Protein AF-A0A2S9GRV9-F1 (afdb_monomer_lite)

Sequence (67 aa):
ITGCSTGIGREIARAALEAGHHVAATARRKDAVSDFVDEFGDRALALSLDVTDRDQIAAAVAATESA

pLDDT: mean 97.85, std 1.55, range [87.12, 98.75]

Radius of gyration: 10.87 Å; chains: 1; bounding box: 22×20×30 Å

Secondary structure (DSSP, 8-state):
----SSHHHHHHHHHHHHTT--EEEEESSGGGTTHHHHHHGGGEEEEE--TT-HHHHHHHHHHHHT-

Structure (mmCIF, N/CA/C/O backbone):
data_AF-A0A2S9GRV9-F1
#
_entry.id   AF-A0A2S9GRV9-F1
#
loop_
_atom_site.group_PDB
_atom_site.id
_atom_site.type_symbol
_atom_site.label_atom_id
_atom_site.label_alt_id
_atom_site.label_comp_id
_atom_site.label_asym_id
_atom_site.label_entity_id
_atom_site.label_seq_id
_atom_site.pdbx_PDB_ins_code
_atom_site.Cartn_x
_atom_site.Cartn_y
_atom_site.Cartn_z
_atom_site.occupancy
_atom_site.B_iso_or_equiv
_atom_site.auth_seq_id
_atom_site.auth_comp_id
_atom_site.auth_asym_id
_atom_site.auth_atom_id
_atom_site.pdbx_PDB_model_num
ATOM 1 N N . ILE A 1 1 ? 2.338 4.666 0.035 1.00 98.12 1 ILE A N 1
ATOM 2 C CA . ILE A 1 1 ? 3.698 4.184 0.368 1.00 98.12 1 ILE A CA 1
ATOM 3 C C . ILE A 1 1 ? 4.031 3.028 -0.563 1.00 98.12 1 ILE A C 1
ATOM 5 O O . ILE A 1 1 ? 3.234 2.102 -0.679 1.00 98.12 1 ILE A O 1
ATOM 9 N N . THR A 1 2 ? 5.169 3.093 -1.256 1.00 97.81 2 THR A N 1
ATOM 10 C CA . THR A 1 2 ? 5.624 2.019 -2.151 1.00 97.81 2 THR A CA 1
ATOM 11 C C . THR A 1 2 ? 6.538 1.036 -1.422 1.00 97.81 2 THR A C 1
ATOM 13 O O . THR A 1 2 ? 7.203 1.404 -0.457 1.00 97.81 2 THR A O 1
ATOM 16 N N . GLY A 1 3 ? 6.557 -0.229 -1.854 1.00 96.94 3 GLY A N 1
ATOM 17 C CA . GLY A 1 3 ? 7.436 -1.248 -1.265 1.00 96.94 3 GLY A CA 1
ATOM 18 C C . GLY A 1 3 ? 7.008 -1.712 0.132 1.00 96.94 3 GLY A C 1
ATOM 19 O O . GLY A 1 3 ? 7.844 -1.873 1.014 1.00 96.94 3 GLY A O 1
ATOM 20 N N . CYS A 1 4 ? 5.712 -1.940 0.340 1.00 98.06 4 CYS A N 1
ATOM 21 C CA . CYS A 1 4 ? 5.133 -2.312 1.635 1.00 98.06 4 CYS A CA 1
ATOM 22 C C . CYS A 1 4 ? 5.074 -3.827 1.899 1.00 98.06 4 CYS A C 1
ATOM 24 O O . CYS A 1 4 ? 4.498 -4.240 2.900 1.00 98.06 4 CYS A O 1
ATOM 26 N N . SER A 1 5 ? 5.652 -4.673 1.036 1.00 95.56 5 SER A N 1
ATOM 27 C CA . SER A 1 5 ? 5.585 -6.131 1.230 1.00 95.56 5 SER A CA 1
ATOM 28 C C . SER A 1 5 ? 6.282 -6.588 2.512 1.00 95.56 5 SER A C 1
ATOM 30 O O . SER A 1 5 ? 5.813 -7.511 3.165 1.00 95.56 5 SER A O 1
ATOM 32 N N . THR A 1 6 ? 7.413 -5.967 2.863 1.00 95.81 6 THR A N 1
ATOM 33 C CA . THR A 1 6 ? 8.235 -6.290 4.040 1.00 95.81 6 THR A CA 1
ATOM 34 C C . THR A 1 6 ? 9.092 -5.082 4.444 1.00 95.81 6 THR A C 1
ATOM 36 O O . THR A 1 6 ? 9.243 -4.134 3.672 1.00 95.81 6 THR A O 1
ATOM 39 N N . GLY A 1 7 ? 9.721 -5.134 5.622 1.00 96.31 7 GLY A N 1
ATOM 40 C CA . GLY A 1 7 ? 10.760 -4.181 6.026 1.00 96.31 7 GLY A CA 1
ATOM 41 C C . GLY A 1 7 ? 10.247 -2.757 6.258 1.00 96.31 7 GLY A C 1
ATOM 42 O O . GLY A 1 7 ? 9.105 -2.557 6.657 1.00 96.31 7 GLY A O 1
ATOM 43 N N . ILE A 1 8 ? 11.104 -1.764 5.999 1.00 98.00 8 ILE A N 1
ATOM 44 C CA . ILE A 1 8 ? 10.873 -0.356 6.369 1.00 98.00 8 ILE A CA 1
ATOM 45 C C . ILE A 1 8 ? 9.554 0.190 5.804 1.00 98.00 8 ILE A C 1
ATOM 47 O O . ILE A 1 8 ? 8.800 0.823 6.534 1.00 98.00 8 ILE A O 1
ATOM 51 N N . GLY A 1 9 ? 9.241 -0.071 4.530 1.00 97.81 9 GLY A N 1
ATOM 52 C CA . GLY A 1 9 ? 8.001 0.424 3.918 1.00 97.81 9 GLY A CA 1
ATOM 53 C C . GLY A 1 9 ? 6.744 -0.105 4.614 1.00 97.81 9 GLY A C 1
ATOM 54 O O . GLY A 1 9 ? 5.790 0.646 4.813 1.00 97.81 9 GLY A O 1
ATOM 55 N N . ARG A 1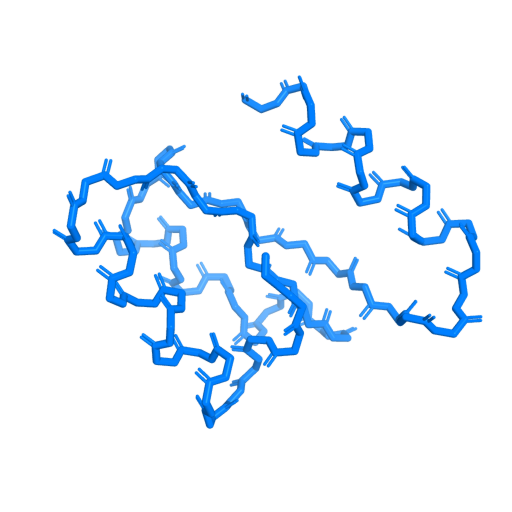 10 ? 6.771 -1.374 5.044 1.00 98.31 10 ARG A N 1
ATOM 56 C CA . ARG A 1 10 ? 5.672 -2.018 5.774 1.00 98.31 10 ARG A CA 1
ATOM 57 C C . ARG A 1 10 ? 5.482 -1.409 7.162 1.00 98.31 10 ARG A C 1
ATOM 59 O O . ARG A 1 10 ? 4.357 -1.083 7.521 1.00 98.31 10 ARG A O 1
ATOM 66 N N . GLU A 1 11 ? 6.570 -1.196 7.899 1.00 98.50 11 GLU A N 1
ATOM 67 C CA . GLU A 1 11 ? 6.507 -0.596 9.239 1.00 98.50 11 GLU A CA 1
ATOM 68 C C . GLU A 1 11 ? 6.055 0.868 9.196 1.00 98.50 11 GLU A C 1
ATOM 70 O O . GLU A 1 11 ? 5.268 1.294 10.035 1.00 98.50 11 GLU A O 1
ATOM 75 N N . ILE A 1 12 ? 6.465 1.635 8.178 1.00 98.69 12 ILE A N 1
ATOM 76 C CA . ILE A 1 12 ? 5.966 3.005 7.983 1.00 98.69 12 ILE A CA 1
ATOM 77 C C . ILE A 1 12 ? 4.462 2.991 7.677 1.00 98.69 12 ILE A C 1
ATOM 79 O O . ILE A 1 12 ? 3.723 3.806 8.228 1.00 98.69 12 ILE A O 1
ATOM 83 N N . ALA A 1 13 ? 3.994 2.076 6.820 1.00 98.62 13 ALA A N 1
ATOM 84 C CA . ALA A 1 13 ? 2.570 1.952 6.512 1.00 98.62 13 ALA A CA 1
ATOM 85 C C . ALA A 1 13 ? 1.747 1.587 7.752 1.00 98.62 13 ALA A C 1
ATOM 87 O O . ALA A 1 13 ? 0.741 2.241 8.021 1.00 98.62 13 ALA A O 1
ATOM 88 N N . ARG A 1 14 ? 2.219 0.615 8.541 1.00 98.56 14 ARG A N 1
ATOM 89 C CA . ARG A 1 14 ? 1.609 0.228 9.817 1.00 98.56 14 ARG A CA 1
ATOM 90 C C . ARG A 1 14 ? 1.545 1.404 10.788 1.00 98.56 14 ARG A C 1
ATOM 92 O O . ARG A 1 14 ? 0.460 1.736 11.247 1.00 98.56 14 ARG A O 1
ATOM 99 N N . ALA A 1 15 ? 2.664 2.086 11.025 1.00 98.75 15 ALA A N 1
ATOM 100 C CA . ALA A 1 15 ? 2.716 3.217 11.949 1.00 98.75 15 ALA A CA 1
ATOM 101 C C . ALA A 1 15 ? 1.771 4.359 11.532 1.00 98.75 15 ALA A C 1
ATOM 103 O O . ALA A 1 15 ? 1.094 4.947 12.372 1.00 98.75 15 ALA A O 1
ATOM 104 N N . ALA A 1 16 ? 1.681 4.664 10.234 1.00 98.75 16 ALA A N 1
ATOM 105 C CA . ALA A 1 16 ? 0.761 5.683 9.733 1.00 98.75 16 ALA A CA 1
ATOM 106 C C . ALA A 1 16 ? -0.717 5.279 9.908 1.00 98.75 16 ALA A C 1
ATOM 108 O O . ALA A 1 16 ? -1.537 6.115 10.295 1.00 98.75 16 ALA A O 1
ATOM 109 N N . LEU A 1 17 ? -1.055 4.007 9.672 1.00 98.69 17 LEU A N 1
ATOM 110 C CA . LEU A 1 17 ? -2.402 3.469 9.890 1.00 98.69 17 LEU A CA 1
ATOM 111 C C . LEU A 1 17 ? -2.777 3.452 11.381 1.00 98.69 17 LEU A C 1
ATOM 113 O O . LEU A 1 17 ? -3.877 3.872 11.750 1.00 98.69 17 LEU A O 1
ATOM 117 N N . GLU A 1 18 ? -1.860 3.040 12.255 1.00 98.50 18 GLU A N 1
ATOM 118 C CA . GLU A 1 18 ? -2.028 3.088 13.714 1.00 98.50 18 GLU A CA 1
ATOM 119 C C . GLU A 1 18 ? -2.222 4.526 14.217 1.00 98.50 18 GLU A C 1
ATOM 121 O O . GLU A 1 18 ? -3.027 4.764 15.116 1.00 98.50 18 GLU A O 1
ATOM 126 N N . ALA A 1 19 ? -1.570 5.503 13.580 1.00 98.62 19 ALA A N 1
ATOM 127 C CA . ALA A 1 19 ? -1.715 6.924 13.889 1.00 98.62 19 ALA A CA 1
ATOM 128 C C . ALA A 1 19 ? -3.028 7.561 13.389 1.00 98.62 19 ALA A C 1
ATOM 130 O O . ALA A 1 19 ? -3.264 8.741 13.642 1.00 98.62 19 ALA A O 1
ATOM 131 N N . GLY A 1 20 ? -3.893 6.819 12.690 1.00 98.19 20 GLY A N 1
ATOM 132 C CA . GLY A 1 20 ? -5.181 7.344 12.225 1.00 98.19 20 GLY A CA 1
ATOM 133 C C . GLY A 1 20 ? -5.234 7.722 10.745 1.00 98.19 20 GLY A C 1
ATOM 134 O O . GLY A 1 20 ? -6.311 8.054 10.258 1.00 98.19 20 GLY A O 1
ATOM 135 N N . HIS A 1 21 ? -4.119 7.670 10.014 1.00 98.62 21 HIS A N 1
ATOM 136 C CA . HIS A 1 21 ? -4.069 8.137 8.628 1.00 98.62 21 HIS A CA 1
ATOM 137 C C . HIS A 1 21 ? -4.673 7.140 7.636 1.00 98.62 21 HIS A C 1
ATOM 139 O O . HIS A 1 21 ? -4.769 5.945 7.915 1.00 98.62 21 HIS A O 1
ATOM 145 N N . HIS A 1 22 ? -5.042 7.647 6.457 1.00 98.44 22 HIS A N 1
ATOM 146 C CA . HIS A 1 22 ? -5.358 6.820 5.296 1.00 98.44 22 HIS A CA 1
ATOM 147 C C . HIS A 1 22 ? -4.069 6.507 4.533 1.00 98.44 22 HIS A C 1
ATOM 149 O O . HIS A 1 22 ? -3.253 7.401 4.288 1.00 98.44 22 HIS A O 1
ATOM 155 N N . VAL A 1 23 ? -3.869 5.246 4.160 1.00 98.62 23 VAL A N 1
ATOM 156 C CA . VAL A 1 23 ? -2.629 4.776 3.541 1.00 98.62 23 VAL A CA 1
ATOM 157 C C . VAL A 1 23 ? -2.926 3.874 2.352 1.00 98.62 23 VAL A C 1
ATOM 159 O O . VAL A 1 23 ? -3.428 2.764 2.500 1.00 98.62 23 VAL A O 1
ATOM 162 N N . ALA A 1 24 ? -2.490 4.304 1.168 1.00 98.62 24 ALA A N 1
ATOM 163 C CA . ALA A 1 24 ? -2.297 3.404 0.039 1.00 98.62 24 ALA A CA 1
ATOM 164 C C . ALA A 1 24 ? -0.979 2.635 0.214 1.00 98.62 24 ALA A C 1
ATOM 166 O O . ALA A 1 24 ? 0.102 3.207 0.052 1.00 98.62 24 ALA A O 1
ATOM 167 N N . ALA A 1 25 ? -1.043 1.356 0.573 1.00 98.56 25 ALA A N 1
ATOM 168 C CA . ALA A 1 25 ? 0.111 0.473 0.709 1.00 98.56 25 ALA A CA 1
ATOM 169 C C . ALA A 1 25 ? 0.296 -0.325 -0.586 1.00 98.56 25 ALA A C 1
ATOM 171 O O . ALA A 1 25 ? -0.618 -1.020 -1.033 1.00 98.56 25 ALA A O 1
ATOM 172 N N . THR A 1 26 ? 1.476 -0.232 -1.208 1.00 98.62 26 T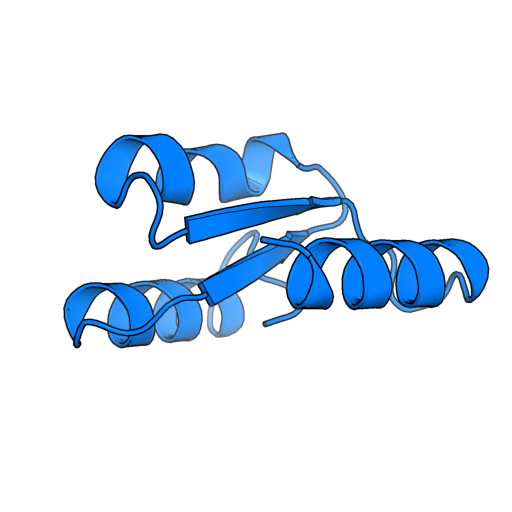HR A N 1
ATOM 173 C CA . THR A 1 26 ? 1.716 -0.888 -2.502 1.00 98.62 26 THR A CA 1
ATOM 174 C C . THR A 1 26 ? 2.863 -1.891 -2.467 1.00 98.62 26 THR A C 1
ATOM 176 O O . THR A 1 26 ? 3.873 -1.700 -1.784 1.00 98.62 26 THR A O 1
ATOM 179 N N . ALA A 1 27 ? 2.716 -2.974 -3.227 1.00 98.31 27 ALA A N 1
ATOM 180 C CA . ALA A 1 27 ? 3.733 -4.000 -3.445 1.00 98.31 27 ALA A CA 1
ATOM 181 C C . ALA A 1 27 ? 3.559 -4.625 -4.837 1.00 98.31 27 ALA A C 1
ATOM 183 O O . ALA A 1 27 ? 2.501 -4.504 -5.439 1.00 98.31 27 ALA A O 1
ATOM 184 N N . ARG A 1 28 ? 4.557 -5.359 -5.347 1.00 97.88 28 ARG A N 1
ATOM 185 C CA . ARG A 1 28 ? 4.431 -6.051 -6.652 1.00 97.88 28 ARG A CA 1
ATOM 186 C C . ARG A 1 28 ? 3.341 -7.126 -6.682 1.00 97.88 28 ARG A C 1
ATOM 188 O O . ARG A 1 28 ? 2.853 -7.472 -7.747 1.00 97.88 28 ARG A O 1
ATOM 195 N N . ARG A 1 29 ? 2.996 -7.691 -5.523 1.00 97.38 29 ARG A N 1
ATOM 196 C CA . ARG A 1 29 ? 1.851 -8.591 -5.355 1.00 97.38 29 ARG A CA 1
ATOM 197 C C . ARG A 1 29 ? 0.912 -7.961 -4.343 1.00 9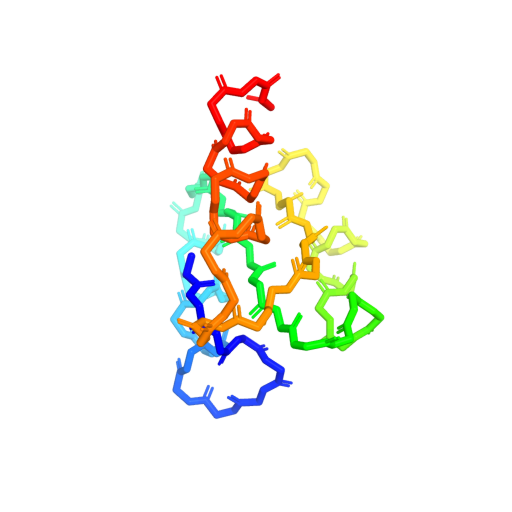7.38 29 ARG A C 1
ATOM 199 O O . ARG A 1 29 ? 1.338 -7.730 -3.213 1.00 97.38 29 ARG A O 1
ATOM 206 N N . LYS A 1 30 ? -0.338 -7.716 -4.737 1.00 96.62 30 LYS A N 1
ATOM 207 C CA . LYS A 1 30 ? -1.358 -7.105 -3.871 1.00 96.62 30 LYS A CA 1
ATOM 208 C C . LYS A 1 30 ? -1.574 -7.902 -2.577 1.00 96.62 30 LYS A C 1
ATOM 210 O O . LYS A 1 30 ? -1.638 -7.303 -1.512 1.00 96.62 30 LYS A O 1
ATOM 215 N N . ASP A 1 31 ? -1.567 -9.231 -2.655 1.00 97.44 31 ASP A N 1
ATOM 216 C CA . ASP A 1 31 ? -1.763 -10.119 -1.496 1.00 97.44 31 ASP A CA 1
ATOM 217 C C . ASP A 1 31 ? -0.688 -9.961 -0.407 1.00 97.44 31 ASP A C 1
ATOM 219 O O . ASP A 1 31 ? -0.894 -10.348 0.734 1.00 97.44 31 ASP A O 1
ATOM 223 N N . ALA A 1 32 ? 0.478 -9.382 -0.729 1.00 97.56 32 ALA A N 1
ATOM 224 C CA . ALA A 1 32 ? 1.522 -9.122 0.266 1.00 97.56 32 ALA A CA 1
ATOM 225 C C . ALA A 1 32 ? 1.199 -7.939 1.200 1.00 97.56 32 ALA A C 1
ATOM 227 O O . ALA A 1 32 ? 1.966 -7.674 2.124 1.00 97.56 32 ALA A O 1
ATOM 228 N N . VAL A 1 33 ? 0.136 -7.186 0.900 1.00 98.00 33 VAL A N 1
ATOM 229 C CA . VAL A 1 33 ? -0.284 -5.980 1.630 1.00 98.00 33 VAL A CA 1
ATOM 230 C C . VAL A 1 33 ? -1.799 -5.926 1.856 1.00 98.00 33 VAL A C 1
ATOM 232 O O . VAL A 1 33 ? -2.302 -4.919 2.348 1.00 98.00 33 VAL A O 1
ATOM 235 N N . SER A 1 34 ? -2.545 -6.974 1.487 1.00 97.94 34 SER A N 1
ATOM 236 C CA . SER A 1 34 ? -3.998 -7.035 1.699 1.00 97.94 34 SER A CA 1
ATOM 237 C C . SER A 1 34 ? -4.365 -7.110 3.178 1.00 97.94 34 SER A C 1
ATOM 239 O O . SER A 1 34 ? -5.431 -6.641 3.557 1.00 97.94 34 SER A O 1
ATOM 241 N N . ASP A 1 35 ? -3.451 -7.607 4.010 1.00 98.38 35 ASP A N 1
ATOM 242 C CA . ASP A 1 35 ? -3.623 -7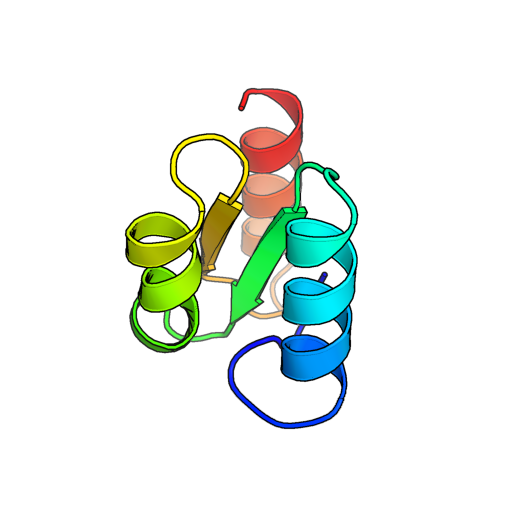.704 5.457 1.00 98.38 35 ASP A CA 1
ATOM 243 C C . ASP A 1 35 ? -3.855 -6.339 6.124 1.00 98.38 35 ASP A C 1
ATOM 245 O O . ASP A 1 35 ? -4.566 -6.248 7.121 1.00 98.38 35 ASP A O 1
ATOM 249 N N . PHE A 1 36 ? -3.344 -5.251 5.535 1.00 98.38 36 PHE A N 1
ATOM 250 C CA . PHE A 1 36 ? -3.655 -3.905 6.012 1.00 98.38 36 PHE A CA 1
ATOM 251 C C . PHE A 1 36 ? -5.135 -3.546 5.849 1.00 98.38 36 PHE A C 1
ATOM 253 O O . PHE A 1 36 ? -5.678 -2.839 6.691 1.00 98.38 36 PHE A O 1
ATOM 260 N N . VAL A 1 37 ? -5.795 -4.023 4.792 1.00 98.25 37 VAL A N 1
ATOM 261 C CA . VAL A 1 37 ? -7.235 -3.798 4.590 1.00 98.25 37 VAL A CA 1
ATOM 262 C C . VAL A 1 37 ? -8.032 -4.601 5.613 1.00 98.25 37 VAL A C 1
ATOM 264 O O . VAL A 1 37 ? -8.961 -4.068 6.211 1.00 98.25 37 VAL A O 1
ATOM 267 N N . ASP A 1 38 ? -7.624 -5.846 5.867 1.00 97.94 38 ASP A N 1
ATOM 268 C CA . ASP A 1 38 ? -8.266 -6.705 6.865 1.00 97.94 38 ASP A CA 1
ATOM 269 C C . ASP A 1 38 ? -8.167 -6.110 8.285 1.00 97.94 38 ASP A C 1
ATOM 271 O O . ASP A 1 38 ? -9.114 -6.198 9.065 1.00 97.94 38 ASP A O 1
ATOM 275 N N . GLU A 1 39 ? -7.034 -5.481 8.622 1.00 98.25 39 GLU A N 1
ATOM 276 C CA . GLU A 1 39 ? -6.769 -4.919 9.954 1.00 98.25 39 GLU A CA 1
ATOM 277 C C . GLU A 1 39 ? -7.307 -3.488 10.141 1.00 98.25 39 GLU A C 1
ATOM 279 O O . GLU A 1 39 ? -7.809 -3.152 11.215 1.00 98.25 39 GLU A O 1
ATOM 284 N N . PHE A 1 40 ? -7.218 -2.631 9.117 1.00 98.19 40 PHE A N 1
ATOM 285 C CA . PHE A 1 40 ? -7.500 -1.193 9.239 1.00 98.19 40 PHE A CA 1
ATOM 286 C C . PHE A 1 40 ? -8.721 -0.710 8.440 1.00 98.19 40 PHE A C 1
ATOM 288 O O . PHE A 1 40 ? -9.085 0.468 8.550 1.00 98.19 40 PHE A O 1
ATOM 295 N N . GLY A 1 41 ? -9.373 -1.598 7.684 1.00 97.75 41 GLY A N 1
ATOM 296 C CA . GLY A 1 41 ? -10.578 -1.309 6.907 1.00 97.75 41 GLY A CA 1
ATOM 297 C C . GLY A 1 41 ? -10.359 -0.210 5.869 1.00 97.75 41 GLY A C 1
ATOM 298 O O . GLY A 1 41 ? -9.315 -0.151 5.221 1.00 97.75 41 GLY A O 1
ATOM 299 N N . ASP A 1 42 ? -11.324 0.704 5.767 1.00 97.00 42 ASP A N 1
ATOM 300 C CA . ASP A 1 42 ? -11.377 1.770 4.752 1.00 97.00 42 ASP A CA 1
ATOM 301 C C . ASP A 1 42 ? -10.194 2.754 4.805 1.00 97.00 42 ASP A C 1
ATOM 303 O O . ASP A 1 42 ? -9.963 3.518 3.871 1.00 97.00 42 ASP A O 1
ATOM 307 N N . ARG A 1 43 ? -9.409 2.742 5.889 1.00 98.00 43 ARG A N 1
ATOM 308 C CA . ARG A 1 43 ? -8.198 3.568 6.004 1.00 98.00 43 ARG A CA 1
ATOM 309 C C . ARG A 1 43 ? -7.007 2.973 5.257 1.00 98.00 43 ARG A C 1
ATOM 311 O O . ARG A 1 43 ? -6.020 3.673 5.047 1.00 98.00 43 ARG A O 1
ATOM 318 N N . ALA A 1 44 ? -7.067 1.708 4.854 1.00 98.50 44 ALA A N 1
ATOM 319 C CA . ALA A 1 44 ? -6.017 1.057 4.090 1.00 98.50 44 ALA A CA 1
ATOM 320 C C . ALA A 1 44 ? -6.481 0.755 2.663 1.00 98.50 44 ALA A C 1
ATOM 322 O O . ALA A 1 44 ? -7.531 0.165 2.432 1.00 98.50 44 ALA A O 1
ATOM 323 N N . LEU A 1 45 ? -5.631 1.090 1.696 1.00 98.62 45 LEU A N 1
ATOM 324 C CA . LEU A 1 45 ? -5.819 0.745 0.294 1.00 98.62 45 LEU A CA 1
ATOM 325 C C . LEU A 1 45 ? -4.638 -0.109 -0.181 1.00 98.62 45 LEU A C 1
ATOM 327 O O . LEU A 1 45 ? -3.521 0.381 -0.336 1.00 98.62 45 LEU A O 1
ATOM 331 N N . ALA A 1 46 ? -4.882 -1.394 -0.429 1.00 98.44 46 ALA A N 1
ATOM 332 C CA . ALA A 1 46 ? -3.878 -2.321 -0.951 1.00 98.44 46 ALA A CA 1
ATOM 333 C C . ALA A 1 46 ? -3.830 -2.289 -2.487 1.00 98.44 46 ALA A C 1
ATOM 335 O O . ALA A 1 46 ? -4.811 -2.640 -3.152 1.00 98.44 46 ALA A O 1
ATOM 336 N N . LEU A 1 47 ? -2.676 -1.937 -3.066 1.00 98.44 47 LEU A N 1
ATOM 337 C CA . LEU A 1 47 ? -2.488 -1.854 -4.522 1.00 98.44 47 LEU A CA 1
ATOM 338 C C . LEU A 1 47 ? -1.289 -2.676 -5.006 1.00 98.44 47 LEU A C 1
ATOM 340 O O . LEU A 1 47 ? -0.259 -2.777 -4.336 1.00 98.44 47 LEU A O 1
ATOM 344 N N . SER A 1 48 ? -1.412 -3.217 -6.220 1.00 98.25 48 SER A N 1
ATOM 345 C CA . SER A 1 48 ? -0.260 -3.747 -6.949 1.00 98.25 48 SER A CA 1
ATOM 346 C C . SER A 1 48 ? 0.508 -2.599 -7.602 1.00 98.25 48 SER A C 1
ATOM 348 O O . SER A 1 48 ? -0.113 -1.733 -8.213 1.00 98.25 48 SER A O 1
ATOM 350 N N . LEU A 1 49 ? 1.836 -2.588 -7.486 1.00 98.50 49 LEU A N 1
ATOM 351 C CA . LEU A 1 49 ? 2.691 -1.601 -8.148 1.00 98.50 49 LEU A CA 1
ATOM 352 C C . LEU A 1 49 ? 4.103 -2.142 -8.392 1.00 98.50 49 LEU A C 1
ATOM 354 O O . LEU A 1 49 ? 4.830 -2.461 -7.445 1.00 98.50 49 LEU A O 1
ATOM 358 N N . ASP A 1 50 ? 4.517 -2.151 -9.656 1.00 98.12 50 ASP A N 1
ATOM 359 C CA . ASP A 1 50 ? 5.920 -2.085 -10.057 1.00 98.12 50 ASP A CA 1
ATOM 360 C C . ASP A 1 50 ? 6.308 -0.625 -10.343 1.00 98.12 50 ASP A C 1
ATOM 362 O O . ASP A 1 50 ? 5.765 0.015 -11.237 1.00 98.12 50 ASP A O 1
ATOM 366 N N . VAL A 1 51 ? 7.263 -0.083 -9.584 1.00 97.44 51 VAL A N 1
ATOM 367 C CA . VAL A 1 51 ? 7.712 1.318 -9.708 1.00 97.44 51 VAL A CA 1
ATOM 368 C C . VAL A 1 51 ? 8.519 1.596 -10.979 1.00 97.44 51 VAL A C 1
ATOM 370 O O . VAL A 1 51 ? 8.865 2.744 -11.247 1.00 97.44 51 VAL A O 1
ATOM 373 N N . THR A 1 52 ? 8.865 0.561 -11.743 1.00 98.06 52 THR A N 1
ATOM 374 C CA . THR A 1 52 ? 9.533 0.704 -13.043 1.00 98.06 52 THR A CA 1
ATOM 375 C C . THR A 1 52 ? 8.542 0.776 -14.208 1.00 98.06 52 THR A C 1
ATOM 377 O O . THR A 1 52 ? 8.925 1.175 -15.309 1.00 98.06 52 THR A O 1
ATOM 380 N N . ASP A 1 53 ? 7.266 0.465 -13.960 1.00 98.50 53 ASP A N 1
ATOM 381 C CA . ASP A 1 53 ? 6.182 0.486 -14.937 1.00 98.50 53 ASP A CA 1
ATOM 382 C C . ASP A 1 53 ? 5.361 1.781 -14.801 1.00 98.50 53 ASP A C 1
ATOM 384 O O . ASP A 1 53 ? 4.690 2.028 -13.796 1.00 98.50 53 ASP A O 1
ATOM 388 N N . ARG A 1 54 ? 5.417 2.634 -15.831 1.00 98.38 54 ARG A N 1
ATOM 389 C CA . ARG A 1 54 ? 4.751 3.948 -15.829 1.00 98.38 54 ARG A CA 1
ATOM 390 C C . ARG A 1 54 ? 3.230 3.847 -15.803 1.00 98.38 54 ARG A C 1
ATOM 392 O O . ARG A 1 54 ? 2.596 4.690 -15.168 1.00 98.38 54 ARG A O 1
ATOM 399 N N . ASP A 1 55 ? 2.662 2.842 -16.459 1.00 98.50 55 ASP A N 1
ATOM 400 C CA . ASP A 1 55 ? 1.212 2.679 -16.535 1.00 98.50 55 ASP A CA 1
ATOM 401 C C . ASP A 1 55 ? 0.675 2.216 -15.179 1.00 98.50 55 ASP A C 1
ATOM 403 O O . ASP A 1 55 ? -0.336 2.729 -14.694 1.00 98.50 55 ASP A O 1
ATOM 407 N N . GLN A 1 56 ? 1.410 1.330 -14.498 1.00 98.38 56 GLN A N 1
ATOM 408 C CA . GLN A 1 56 ? 1.077 0.936 -13.128 1.00 98.38 56 GLN A CA 1
ATOM 409 C C . GLN A 1 56 ? 1.213 2.092 -12.134 1.00 98.38 56 GLN A C 1
ATOM 411 O O . GLN A 1 56 ? 0.374 2.220 -11.242 1.00 98.38 56 GLN A O 1
ATOM 416 N N . ILE A 1 57 ? 2.225 2.955 -12.286 1.00 98.56 57 ILE A N 1
ATOM 417 C CA . ILE A 1 57 ? 2.351 4.165 -11.459 1.00 98.56 57 ILE A CA 1
ATOM 418 C C . ILE A 1 57 ? 1.116 5.054 -11.628 1.00 98.56 57 ILE A C 1
ATOM 420 O O . ILE A 1 57 ? 0.507 5.438 -10.629 1.00 98.56 57 ILE A O 1
ATOM 424 N N . ALA A 1 58 ? 0.725 5.355 -12.870 1.00 98.44 58 ALA A N 1
ATOM 425 C CA . ALA A 1 58 ? -0.436 6.198 -13.146 1.00 98.44 58 ALA A CA 1
ATOM 426 C C . ALA A 1 58 ? -1.730 5.594 -12.571 1.00 98.44 58 ALA A C 1
ATOM 428 O O . ALA A 1 58 ? -2.500 6.295 -11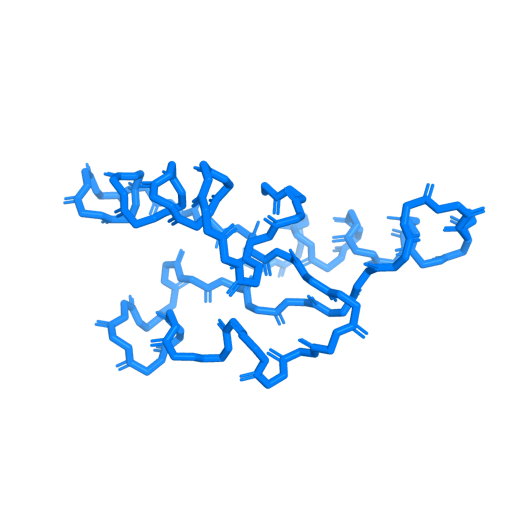.914 1.00 98.44 58 ALA A O 1
ATOM 429 N N . ALA A 1 59 ? -1.935 4.286 -12.746 1.00 98.31 59 ALA A N 1
ATOM 430 C CA . ALA A 1 59 ? -3.094 3.582 -12.206 1.00 98.31 59 ALA A CA 1
ATOM 431 C C . ALA A 1 59 ? -3.133 3.595 -10.667 1.00 98.31 59 ALA A C 1
ATOM 433 O O . ALA A 1 59 ? -4.192 3.817 -10.082 1.00 98.31 59 ALA A O 1
ATOM 434 N N . ALA A 1 60 ? -1.992 3.393 -9.999 1.00 98.25 60 ALA A N 1
ATOM 435 C CA . ALA A 1 60 ? -1.919 3.403 -8.539 1.00 98.25 60 ALA A CA 1
ATOM 436 C C . ALA A 1 60 ? -2.198 4.794 -7.948 1.00 98.25 60 ALA A C 1
ATOM 438 O O . ALA A 1 60 ? -2.863 4.901 -6.915 1.00 98.25 60 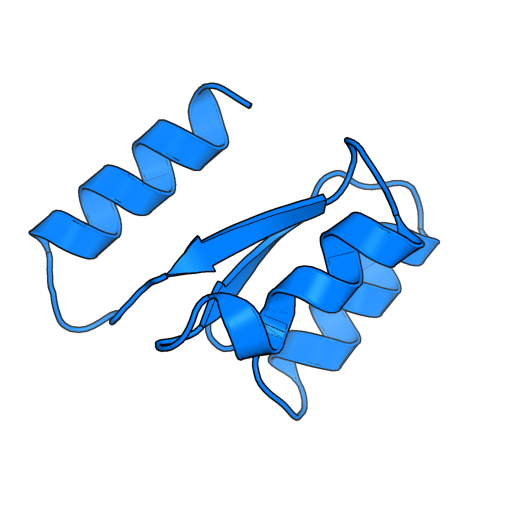ALA A O 1
ATOM 439 N N . VAL A 1 61 ? -1.722 5.856 -8.608 1.00 98.31 61 VAL A N 1
ATOM 440 C CA . VAL A 1 61 ? -2.027 7.241 -8.219 1.00 98.31 61 VAL A CA 1
ATOM 441 C C . VAL A 1 61 ? -3.521 7.517 -8.374 1.00 98.31 61 VAL A C 1
ATOM 443 O O . VAL A 1 61 ? -4.157 7.895 -7.396 1.00 98.31 61 VAL A O 1
ATOM 446 N N . ALA A 1 62 ? -4.105 7.227 -9.540 1.00 98.50 62 ALA A N 1
ATOM 447 C CA . ALA A 1 62 ? -5.533 7.446 -9.783 1.00 98.50 62 ALA A CA 1
ATOM 448 C C . ALA A 1 62 ? -6.430 6.666 -8.801 1.00 98.50 62 ALA A C 1
ATOM 450 O O . ALA A 1 62 ? -7.426 7.193 -8.302 1.00 98.50 62 ALA A O 1
ATOM 451 N N . ALA A 1 63 ? -6.063 5.423 -8.471 1.00 97.88 63 ALA A N 1
ATOM 452 C CA . ALA A 1 63 ? -6.764 4.633 -7.460 1.00 97.88 63 ALA A CA 1
ATOM 453 C C . ALA A 1 63 ? -6.659 5.248 -6.055 1.00 97.88 63 ALA A C 1
ATOM 455 O O . ALA A 1 63 ? -7.601 5.157 -5.280 1.00 97.88 63 ALA A O 1
ATOM 456 N N . THR A 1 64 ? -5.531 5.883 -5.726 1.00 97.88 64 THR A N 1
ATOM 457 C CA . THR A 1 64 ? -5.342 6.556 -4.430 1.00 97.88 64 THR A CA 1
ATOM 458 C C . THR A 1 64 ? -6.155 7.849 -4.334 1.00 97.88 64 THR A C 1
ATOM 460 O O . THR A 1 64 ? -6.661 8.165 -3.266 1.00 97.88 64 THR A O 1
ATOM 463 N N . GLU A 1 65 ? -6.302 8.593 -5.432 1.00 97.25 65 GLU A N 1
ATOM 464 C CA . GLU A 1 65 ? -7.073 9.849 -5.474 1.00 97.25 65 GLU A CA 1
ATOM 465 C C . GLU A 1 65 ? -8.596 9.641 -5.420 1.00 97.25 65 GLU A C 1
ATOM 467 O O . GLU A 1 65 ? -9.331 10.579 -5.119 1.00 97.25 65 GLU A O 1
ATOM 472 N N . SER A 1 66 ? -9.070 8.434 -5.737 1.00 94.12 66 SER A N 1
ATOM 473 C CA . SER A 1 66 ? -10.498 8.093 -5.828 1.00 94.12 66 SER A CA 1
ATOM 474 C C . SER A 1 66 ? -11.024 7.242 -4.667 1.00 94.12 66 SER A C 1
ATOM 476 O O . SER A 1 66 ? -12.205 6.887 -4.681 1.00 94.12 66 SER A O 1
ATOM 478 N N . ALA A 1 67 ? -10.166 6.912 -3.698 1.00 87.12 67 ALA A N 1
ATOM 479 C CA . ALA A 1 67 ? -10.486 6.089 -2.532 1.00 87.12 67 ALA A CA 1
ATOM 480 C C . ALA A 1 67 ? -11.001 6.903 -1.337 1.00 87.12 67 ALA A C 1
ATOM 482 O O . ALA A 1 67 ? -10.546 8.054 -1.146 1.00 87.12 67 ALA A O 1
#

Foldseek 3Di:
DEPCLDDPLVVVQVVCLVVPAQDEYEDQDQVSQCVCCVVRPPSYHGAHDDPVDPVRVVVSVVVVVVD